Protein AF-A0A7H8KM63-F1 (afdb_monomer_lite)

pLDDT: mean 87.69, std 11.37, range [35.19, 97.5]

Sequence (79 aa):
MCHRCRTGWVEQPHTLPAYRRRGLAAAGLAALRRENPGYAWHTLGGHIDGSPPFWNIIGADVPGGYRPRRVCEHITAGG

Secondary structure (DSSP, 8-state):
-BTTTTEEEE------GGGTTSSHHHHHHHHHHHHSTT-EEEE-STTTTT-HHHHHHHHTTSTTTT-B-PPPTTS-S--

Structure (mmCIF, N/CA/C/O backbone):
data_AF-A0A7H8KM63-F1
#
_entry.id   AF-A0A7H8KM63-F1
#
loop_
_atom_site.group_PDB
_atom_site.id
_atom_site.type_symbol
_atom_site.label_atom_id
_atom_site.label_alt_id
_atom_site.label_comp_id
_atom_site.label_asym_id
_atom_site.label_entity_id
_atom_site.label_seq_id
_atom_site.pdbx_PDB_ins_code
_atom_site.Cartn_x
_atom_site.Cartn_y
_atom_site.Cartn_z
_atom_site.occupancy
_atom_site.B_iso_or_equiv
_atom_site.auth_seq_id
_atom_site.auth_comp_id
_atom_site.auth_asym_id
_atom_site.auth_atom_id
_atom_site.pdbx_PDB_model_num
ATOM 1 N N . MET A 1 1 ? 0.822 7.789 9.539 1.00 90.88 1 MET A N 1
ATOM 2 C CA . MET A 1 1 ? -0.264 6.797 9.743 1.00 90.88 1 MET A CA 1
ATOM 3 C C . MET A 1 1 ? -1.304 7.406 10.667 1.00 90.88 1 MET A C 1
ATOM 5 O O . MET A 1 1 ? -0.941 8.258 11.464 1.00 90.88 1 MET A O 1
ATOM 9 N N . CYS A 1 2 ? -2.567 6.992 10.580 1.00 94.56 2 CYS A N 1
ATOM 10 C CA . CYS A 1 2 ? -3.601 7.395 11.526 1.00 94.56 2 CYS A CA 1
ATOM 11 C C . CYS A 1 2 ? -3.927 6.223 12.446 1.00 94.56 2 CYS A C 1
ATOM 13 O O . CYS A 1 2 ? -4.533 5.242 12.011 1.00 94.56 2 CYS A O 1
ATOM 15 N N . HIS A 1 3 ? -3.558 6.339 13.719 1.00 93.81 3 HIS A N 1
ATOM 16 C CA . HIS A 1 3 ? -3.831 5.299 14.708 1.00 93.81 3 HIS A CA 1
ATOM 17 C C . HIS A 1 3 ? -5.328 5.171 15.015 1.00 93.81 3 HIS A C 1
ATOM 19 O O . HIS A 1 3 ? -5.826 4.057 15.158 1.00 93.81 3 HIS A O 1
ATOM 25 N N . ARG A 1 4 ? -6.067 6.290 15.013 1.00 94.81 4 ARG A N 1
ATOM 26 C CA . ARG A 1 4 ? -7.517 6.316 15.260 1.00 94.81 4 ARG A CA 1
ATOM 27 C C . ARG A 1 4 ? -8.318 5.620 14.161 1.00 94.81 4 ARG A C 1
ATOM 29 O O . ARG A 1 4 ? -9.211 4.840 14.457 1.00 94.81 4 ARG A O 1
ATOM 36 N N . CYS A 1 5 ? -7.974 5.862 12.897 1.00 95.38 5 CYS A N 1
ATOM 37 C CA . CYS A 1 5 ? -8.615 5.213 11.751 1.00 95.38 5 CYS A CA 1
ATOM 38 C C . CYS A 1 5 ? -7.989 3.867 11.389 1.00 95.38 5 CYS A C 1
ATOM 40 O O . CYS A 1 5 ? -8.438 3.244 10.430 1.00 95.38 5 CYS A O 1
ATOM 42 N N . ARG A 1 6 ? -6.911 3.452 12.070 1.00 96.44 6 ARG A N 1
ATOM 43 C CA . ARG A 1 6 ? -6.147 2.244 11.724 1.00 96.44 6 ARG A CA 1
ATOM 44 C C . ARG A 1 6 ? -5.788 2.210 10.236 1.00 96.44 6 ARG A C 1
ATOM 46 O O . ARG A 1 6 ? -5.959 1.206 9.553 1.00 96.44 6 ARG A O 1
ATOM 53 N N . THR A 1 7 ? -5.344 3.353 9.718 1.00 95.94 7 THR A N 1
ATOM 54 C CA . THR A 1 7 ? -5.095 3.561 8.286 1.00 95.94 7 THR A CA 1
ATOM 55 C C . THR A 1 7 ? -3.662 4.042 8.057 1.00 95.94 7 THR A C 1
ATOM 57 O O . THR A 1 7 ? -3.182 4.953 8.736 1.00 95.94 7 THR A O 1
ATOM 60 N N . GLY A 1 8 ? -2.958 3.407 7.125 1.00 95.00 8 GLY A N 1
ATOM 61 C CA . GLY A 1 8 ? -1.608 3.753 6.691 1.00 95.00 8 GLY A CA 1
ATOM 62 C C . GLY A 1 8 ? -1.592 4.193 5.228 1.00 95.00 8 GLY A C 1
ATOM 63 O O . GLY A 1 8 ? -2.376 3.700 4.419 1.00 95.00 8 GLY A O 1
ATOM 64 N N . TRP A 1 9 ? -0.683 5.108 4.892 1.00 93.19 9 TRP A N 1
ATOM 65 C CA . TRP A 1 9 ? -0.470 5.587 3.527 1.00 93.19 9 TRP A CA 1
ATOM 66 C C . TRP A 1 9 ? 0.984 5.373 3.129 1.00 93.19 9 TRP A C 1
ATOM 68 O O . TRP A 1 9 ? 1.887 5.670 3.910 1.00 93.19 9 TRP A O 1
ATOM 78 N N . VAL A 1 10 ? 1.191 4.876 1.915 1.00 90.81 10 VAL A N 1
ATOM 79 C CA . VAL A 1 10 ? 2.499 4.755 1.268 1.00 90.81 10 VAL A CA 1
ATOM 80 C C . VAL A 1 10 ? 2.494 5.645 0.029 1.00 90.81 10 VAL A C 1
ATOM 82 O O . VAL A 1 10 ? 1.641 5.485 -0.839 1.00 90.81 10 VAL A O 1
ATOM 85 N N . GLU A 1 11 ? 3.426 6.590 -0.052 1.00 79.38 11 GLU A N 1
ATOM 86 C CA . GLU A 1 11 ? 3.504 7.534 -1.176 1.00 79.38 11 GLU A CA 1
ATOM 87 C C . GLU A 1 11 ? 4.599 7.184 -2.180 1.00 79.38 11 GLU A C 1
ATOM 89 O O . GLU A 1 11 ? 4.319 7.084 -3.369 1.00 79.38 11 GLU A O 1
ATOM 94 N N . GLN A 1 12 ? 5.834 6.971 -1.721 1.00 77.75 12 GLN A N 1
ATOM 95 C CA . GLN A 1 12 ? 6.993 6.838 -2.609 1.00 77.75 12 GLN A CA 1
ATOM 96 C C . GLN A 1 12 ? 7.904 5.673 -2.199 1.00 77.75 12 GLN A C 1
ATOM 98 O O . GLN A 1 12 ? 9.025 5.886 -1.734 1.00 77.75 12 GLN A O 1
ATOM 103 N N . PRO A 1 13 ? 7.466 4.413 -2.361 1.00 77.38 13 PRO A N 1
ATOM 104 C CA . PRO A 1 13 ? 8.375 3.292 -2.206 1.00 77.38 13 PRO A CA 1
ATOM 105 C C . PRO A 1 13 ? 9.353 3.289 -3.385 1.00 77.38 13 PRO A C 1
ATOM 107 O O . PRO A 1 13 ? 8.987 2.994 -4.522 1.00 77.38 13 PRO A O 1
ATOM 110 N N . HIS A 1 14 ? 10.612 3.625 -3.115 1.00 82.38 14 HIS A N 1
ATOM 111 C CA . HIS A 1 14 ? 11.669 3.638 -4.118 1.00 82.38 14 HIS A CA 1
ATOM 112 C C . HIS A 1 14 ? 12.575 2.416 -3.972 1.00 82.38 14 HIS A C 1
ATOM 114 O O . HIS A 1 14 ? 13.067 2.107 -2.891 1.00 82.38 14 HIS A O 1
ATOM 120 N N . THR A 1 15 ? 12.839 1.730 -5.084 1.00 84.94 15 THR A N 1
ATOM 121 C CA . THR A 1 15 ? 13.908 0.728 -5.173 1.00 84.94 15 THR A CA 1
ATOM 122 C C . THR A 1 15 ? 14.978 1.248 -6.122 1.00 84.94 15 THR A C 1
ATOM 124 O O . THR A 1 15 ? 14.684 1.519 -7.296 1.00 84.94 15 THR A O 1
ATOM 127 N N . LEU A 1 16 ? 16.214 1.359 -5.622 1.00 87.25 16 LEU A N 1
ATOM 128 C CA . LEU A 1 16 ? 17.359 1.785 -6.429 1.00 87.25 16 LEU A CA 1
ATOM 129 C C . LEU A 1 16 ? 17.465 0.916 -7.695 1.00 87.25 16 LEU A C 1
ATOM 131 O O . LEU A 1 16 ? 17.233 -0.296 -7.608 1.00 87.25 16 LEU A O 1
ATOM 135 N N . PRO A 1 17 ? 17.832 1.487 -8.861 1.00 88.31 17 PRO A N 1
ATOM 136 C CA . PRO A 1 17 ? 17.842 0.771 -10.138 1.00 88.31 17 PRO A CA 1
ATOM 137 C C . PRO A 1 17 ? 18.557 -0.585 -10.103 1.00 88.31 17 PRO A C 1
ATOM 139 O O . PRO A 1 17 ? 17.995 -1.572 -10.575 1.00 88.31 17 PRO A O 1
ATOM 142 N N . ALA A 1 18 ? 19.729 -0.652 -9.461 1.00 91.62 18 ALA A N 1
ATOM 143 C CA . ALA A 1 18 ? 20.535 -1.870 -9.326 1.00 91.62 18 ALA A CA 1
ATOM 144 C C . ALA A 1 18 ? 19.818 -3.028 -8.601 1.00 91.62 18 ALA A C 1
ATOM 146 O O . ALA A 1 18 ? 20.202 -4.190 -8.738 1.00 91.62 18 ALA A O 1
ATOM 147 N N . TYR A 1 19 ? 18.758 -2.724 -7.849 1.00 86.75 19 TYR A N 1
ATOM 148 C CA . TYR A 1 19 ? 18.031 -3.680 -7.023 1.00 86.75 19 TYR A CA 1
ATOM 149 C C . TYR A 1 19 ? 16.571 -3.897 -7.456 1.00 86.75 19 TYR A C 1
ATOM 151 O O . TYR A 1 19 ? 15.819 -4.617 -6.793 1.00 86.75 19 TYR A O 1
ATOM 159 N N . ARG A 1 20 ? 16.142 -3.310 -8.581 1.00 87.12 20 ARG A N 1
ATOM 160 C CA . ARG A 1 20 ? 14.793 -3.533 -9.125 1.00 87.12 20 ARG A CA 1
ATOM 161 C C . ARG A 1 20 ? 14.602 -4.991 -9.550 1.00 87.12 20 ARG A C 1
ATOM 163 O O . ARG A 1 20 ? 15.556 -5.703 -9.841 1.00 87.12 20 ARG A O 1
ATOM 170 N N . ARG A 1 21 ? 13.339 -5.436 -9.591 1.00 85.50 21 ARG A N 1
ATOM 171 C CA . ARG A 1 21 ? 12.925 -6.809 -9.965 1.00 85.50 21 ARG A CA 1
ATOM 172 C C . ARG A 1 21 ? 13.462 -7.929 -9.057 1.00 85.50 21 ARG A C 1
ATOM 174 O O . ARG A 1 21 ? 13.315 -9.094 -9.393 1.00 85.50 21 ARG A O 1
ATOM 181 N N . ARG A 1 22 ? 14.007 -7.593 -7.881 1.00 90.31 22 ARG A N 1
ATOM 182 C CA . ARG A 1 22 ? 14.458 -8.553 -6.852 1.00 90.31 22 ARG A CA 1
ATOM 183 C C . ARG A 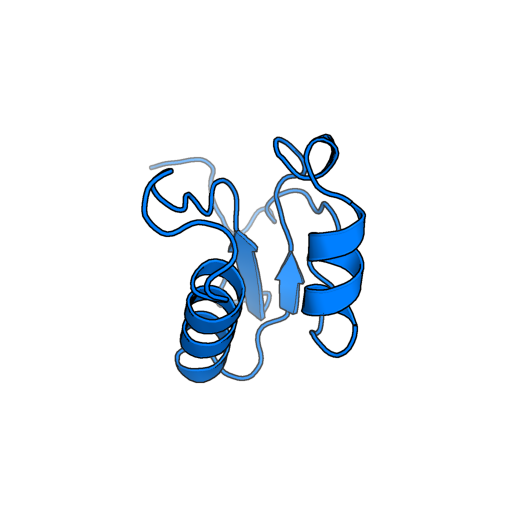1 22 ? 13.459 -8.746 -5.704 1.00 90.31 22 ARG A C 1
ATOM 185 O O . ARG A 1 22 ? 13.826 -9.199 -4.631 1.00 90.31 22 ARG A O 1
ATOM 192 N N . GLY A 1 23 ? 12.211 -8.315 -5.888 1.00 90.19 23 GLY A N 1
ATOM 193 C CA . GLY A 1 23 ? 11.162 -8.434 -4.867 1.00 90.19 23 GLY A CA 1
ATOM 194 C C . GLY A 1 23 ? 11.295 -7.492 -3.661 1.00 90.19 23 GLY A C 1
ATOM 195 O O . GLY A 1 23 ? 10.448 -7.537 -2.779 1.00 90.19 23 GLY A O 1
ATOM 196 N N . LEU A 1 24 ? 12.290 -6.600 -3.615 1.00 91.38 24 LEU A N 1
ATOM 197 C CA . LEU A 1 24 ? 12.542 -5.748 -2.442 1.00 91.38 24 LEU A CA 1
ATOM 198 C C . LEU A 1 24 ? 11.384 -4.813 -2.092 1.00 91.38 24 LEU A C 1
ATOM 200 O O . LEU A 1 24 ? 11.057 -4.673 -0.919 1.00 91.38 24 LEU A O 1
ATOM 204 N N . ALA A 1 25 ? 10.723 -4.221 -3.089 1.00 90.00 25 ALA A N 1
ATOM 205 C CA . ALA A 1 25 ? 9.537 -3.403 -2.845 1.00 90.00 25 ALA A CA 1
ATOM 206 C C . ALA A 1 25 ? 8.414 -4.225 -2.187 1.00 90.00 25 ALA A C 1
ATOM 208 O O . ALA A 1 25 ? 7.803 -3.782 -1.218 1.00 90.00 25 ALA A O 1
ATOM 209 N N . ALA A 1 26 ? 8.187 -5.453 -2.664 1.00 92.00 26 ALA A N 1
ATOM 210 C CA . ALA A 1 26 ? 7.203 -6.363 -2.084 1.00 92.00 26 ALA A CA 1
ATOM 211 C C . ALA A 1 26 ? 7.576 -6.755 -0.646 1.00 92.00 26 ALA A C 1
ATOM 213 O O . ALA A 1 26 ? 6.731 -6.701 0.247 1.00 92.00 26 ALA A O 1
ATOM 214 N N . ALA A 1 27 ? 8.848 -7.091 -0.414 1.00 93.75 27 ALA A N 1
ATOM 215 C CA . ALA A 1 27 ? 9.364 -7.459 0.900 1.00 93.75 27 ALA A CA 1
ATOM 216 C C . ALA A 1 27 ? 9.271 -6.299 1.904 1.00 93.75 27 ALA A C 1
ATOM 218 O O . ALA A 1 27 ? 8.815 -6.507 3.026 1.00 93.75 27 ALA A O 1
ATOM 219 N N . GLY A 1 28 ? 9.628 -5.079 1.494 1.00 93.25 28 GLY A N 1
ATOM 220 C CA . GLY A 1 28 ? 9.525 -3.882 2.330 1.00 93.25 28 GLY A CA 1
ATOM 221 C C . GLY A 1 28 ? 8.080 -3.565 2.709 1.00 93.25 28 GLY A C 1
ATOM 222 O O . GLY A 1 28 ? 7.782 -3.347 3.880 1.00 93.25 28 GLY A O 1
ATOM 223 N N . LEU A 1 29 ? 7.151 -3.632 1.749 1.00 93.88 29 LEU A N 1
ATOM 224 C CA . LEU A 1 29 ? 5.725 -3.457 2.032 1.00 93.88 29 LEU A CA 1
ATOM 225 C C . LEU A 1 29 ? 5.184 -4.564 2.951 1.00 93.88 29 LEU A C 1
ATOM 227 O O . LE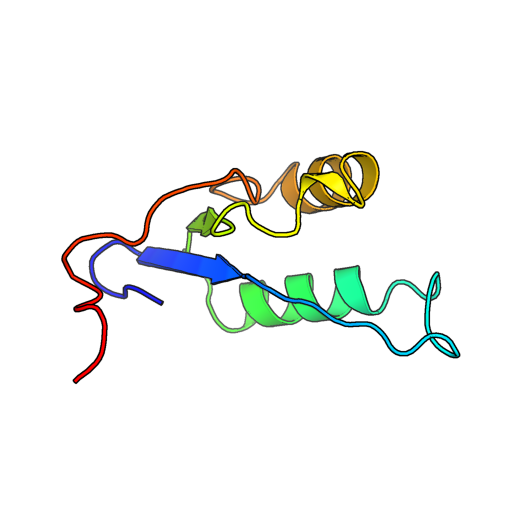U A 1 29 ? 4.375 -4.283 3.830 1.00 93.88 29 LEU A O 1
ATOM 231 N N . ALA A 1 30 ? 5.633 -5.811 2.793 1.00 95.12 30 ALA A N 1
ATOM 232 C CA . ALA A 1 30 ? 5.245 -6.906 3.680 1.00 95.12 30 ALA A CA 1
ATOM 233 C C . ALA A 1 30 ? 5.788 -6.732 5.109 1.00 95.12 30 ALA A C 1
ATOM 235 O O . ALA A 1 30 ? 5.052 -6.974 6.066 1.00 95.12 30 ALA A O 1
ATOM 236 N N . ALA A 1 31 ? 7.041 -6.294 5.262 1.00 95.75 31 ALA A N 1
ATOM 237 C CA . ALA A 1 31 ? 7.634 -5.985 6.562 1.00 95.75 31 ALA A CA 1
ATOM 238 C C . ALA A 1 31 ? 6.869 -4.854 7.264 1.00 95.75 31 ALA A C 1
ATOM 240 O O . ALA A 1 31 ? 6.413 -5.043 8.389 1.00 95.75 31 ALA A O 1
ATOM 241 N N . LEU A 1 32 ? 6.590 -3.762 6.545 1.00 93.38 32 LEU A N 1
ATOM 242 C CA . LEU A 1 32 ? 5.806 -2.630 7.041 1.00 93.38 32 LEU A CA 1
ATOM 243 C C . LEU A 1 32 ? 4.446 -3.066 7.613 1.00 93.38 32 LEU A C 1
ATOM 245 O O . LEU A 1 32 ? 4.048 -2.622 8.691 1.00 93.38 32 LEU A O 1
ATOM 249 N N . ARG A 1 33 ? 3.735 -3.961 6.910 1.00 95.69 33 ARG A N 1
ATOM 250 C CA . ARG A 1 33 ? 2.449 -4.511 7.373 1.00 95.69 33 ARG A CA 1
ATOM 251 C C . ARG A 1 33 ? 2.598 -5.402 8.602 1.00 95.69 33 ARG A C 1
ATOM 253 O O . ARG A 1 33 ? 1.734 -5.374 9.472 1.00 95.69 33 ARG A O 1
ATOM 260 N N . ARG A 1 34 ? 3.670 -6.193 8.674 1.00 96.50 34 ARG A N 1
ATOM 261 C CA . ARG A 1 34 ? 3.947 -7.080 9.812 1.00 96.50 34 ARG A CA 1
ATOM 262 C C . ARG A 1 34 ? 4.239 -6.290 11.085 1.00 96.50 34 ARG A C 1
ATOM 264 O O . ARG A 1 34 ? 3.772 -6.669 12.149 1.00 96.50 34 ARG A O 1
ATOM 271 N N . GLU A 1 35 ? 4.974 -5.192 10.959 1.00 96.38 35 GLU A N 1
ATOM 272 C CA . GLU A 1 35 ? 5.307 -4.281 12.062 1.00 96.38 35 GLU A CA 1
ATOM 273 C C . GLU A 1 35 ? 4.091 -3.482 12.556 1.00 96.38 35 GLU A C 1
ATOM 275 O O . GLU A 1 35 ? 4.064 -3.013 13.688 1.00 96.38 35 GLU A O 1
ATOM 280 N N . ASN A 1 36 ? 3.059 -3.352 11.719 1.00 96.06 36 ASN A N 1
ATOM 281 C CA . ASN A 1 36 ? 1.861 -2.563 11.990 1.00 96.06 36 ASN A CA 1
ATOM 282 C C . ASN A 1 36 ? 0.597 -3.399 11.702 1.00 96.06 36 ASN A C 1
ATOM 284 O O . ASN A 1 36 ? -0.163 -3.087 10.772 1.00 96.06 36 ASN A O 1
ATOM 288 N N . PRO A 1 37 ? 0.356 -4.480 12.472 1.00 96.00 37 PRO A N 1
ATOM 289 C CA . PRO A 1 37 ? -0.762 -5.384 12.233 1.00 96.00 37 PRO A CA 1
ATOM 290 C C . PRO A 1 37 ? -2.089 -4.656 12.434 1.00 96.00 37 PRO A C 1
ATOM 292 O O . PRO A 1 37 ? -2.193 -3.789 13.297 1.00 96.00 37 PRO A O 1
ATOM 295 N N . GLY A 1 38 ? -3.115 -5.017 11.658 1.00 95.75 38 GLY A N 1
ATOM 296 C CA . GLY A 1 38 ? -4.472 -4.470 11.781 1.00 95.75 38 GLY A CA 1
ATOM 297 C C . GLY A 1 38 ? -4.641 -3.042 11.252 1.00 95.75 38 GLY A C 1
ATOM 298 O O . GLY A 1 38 ? -5.485 -2.313 11.776 1.00 95.75 38 GLY A O 1
ATOM 299 N N . TYR A 1 39 ? -3.815 -2.626 10.289 1.00 97.50 39 TYR A N 1
ATOM 300 C CA . TYR A 1 39 ? -4.001 -1.395 9.514 1.00 97.50 39 TYR A CA 1
ATOM 301 C C . TYR A 1 39 ? -4.537 -1.702 8.117 1.00 97.50 39 TYR A C 1
ATOM 303 O O . TYR A 1 39 ? -4.121 -2.676 7.489 1.00 97.50 39 TYR A O 1
ATOM 311 N N . ALA A 1 40 ? -5.398 -0.820 7.614 1.00 97.25 40 ALA A N 1
ATOM 312 C CA . ALA A 1 40 ? -5.694 -0.713 6.193 1.00 97.25 40 ALA A CA 1
ATOM 313 C C . ALA A 1 40 ? -4.656 0.175 5.499 1.00 97.25 40 ALA A C 1
ATOM 3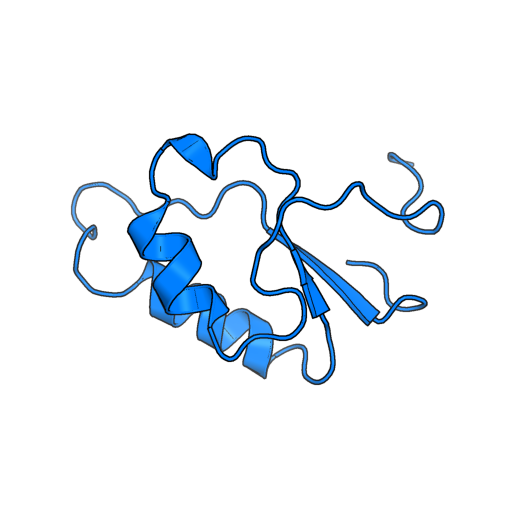15 O O . ALA A 1 40 ? -4.359 1.275 5.965 1.00 97.25 40 ALA A O 1
ATOM 316 N N . TRP A 1 41 ? -4.105 -0.296 4.387 1.00 95.75 41 TRP A N 1
ATOM 317 C CA . TRP A 1 41 ? -3.022 0.339 3.651 1.00 95.75 41 TRP A CA 1
ATOM 318 C C . TRP A 1 41 ? -3.507 0.903 2.326 1.00 95.75 41 TRP A C 1
ATOM 320 O O . TRP A 1 41 ? -4.090 0.206 1.497 1.00 95.75 41 TRP A O 1
ATOM 330 N N . HIS A 1 42 ? -3.214 2.181 2.132 1.00 94.06 42 HIS A N 1
ATOM 331 C CA . HIS A 1 42 ? -3.579 2.969 0.968 1.00 94.06 42 HIS A CA 1
ATOM 332 C C . HIS A 1 42 ? -2.347 3.666 0.392 1.00 94.06 42 HIS A C 1
ATOM 334 O O . HIS A 1 42 ? -1.256 3.637 0.967 1.00 94.06 42 HIS A O 1
ATOM 340 N N . THR A 1 43 ? -2.534 4.339 -0.733 1.00 90.00 43 THR A N 1
ATOM 341 C CA . THR A 1 43 ? -1.590 5.343 -1.232 1.00 90.00 43 THR A CA 1
ATOM 342 C C . THR A 1 43 ? -2.288 6.698 -1.307 1.00 90.00 43 THR A C 1
ATOM 344 O O . THR A 1 43 ? -3.518 6.765 -1.236 1.00 90.00 43 THR A O 1
ATOM 347 N N . LEU A 1 44 ? -1.531 7.783 -1.475 1.00 87.81 44 LEU A N 1
ATOM 348 C CA . LEU A 1 44 ? -2.112 9.091 -1.820 1.00 87.81 44 LEU A CA 1
ATOM 349 C C . LEU A 1 44 ? -2.346 9.262 -3.332 1.00 87.81 44 LEU A C 1
ATOM 351 O O . LEU A 1 4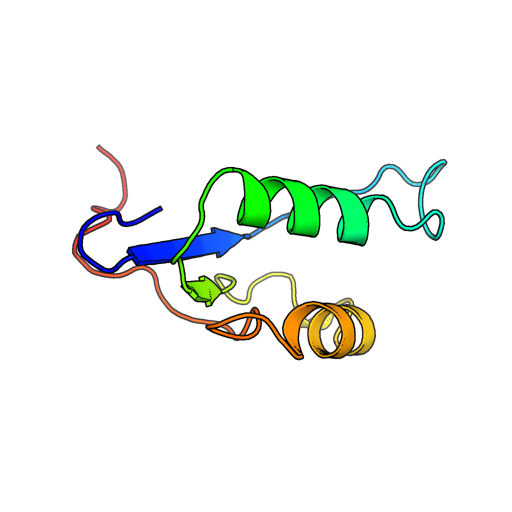4 ? -2.782 10.318 -3.772 1.00 87.81 44 LEU A O 1
ATOM 355 N N . GLY A 1 45 ? -2.115 8.214 -4.129 1.00 77.19 45 GLY A N 1
ATOM 356 C CA . GLY A 1 45 ? -2.423 8.180 -5.560 1.00 77.19 45 GLY A CA 1
ATOM 357 C C . GLY A 1 45 ? -1.318 8.689 -6.488 1.00 77.19 45 GLY A C 1
ATOM 358 O O . GLY A 1 45 ? -1.277 8.243 -7.627 1.00 77.19 45 GLY A O 1
ATOM 359 N N . GLY A 1 46 ? -0.378 9.517 -6.020 1.00 72.06 46 GLY A N 1
ATOM 360 C CA . GLY A 1 46 ? 0.579 10.213 -6.898 1.00 72.06 46 GLY A CA 1
ATOM 361 C C . GLY A 1 46 ? 1.501 9.330 -7.757 1.00 72.06 46 GLY A C 1
ATOM 362 O O . GLY A 1 46 ? 1.925 9.765 -8.821 1.00 72.06 46 GLY A O 1
ATOM 363 N N . HIS A 1 47 ? 1.800 8.093 -7.334 1.00 65.75 47 HIS A N 1
ATOM 364 C CA . HIS A 1 47 ? 2.781 7.213 -8.006 1.00 65.75 47 HIS A CA 1
ATOM 365 C C . HIS A 1 47 ? 2.212 5.857 -8.446 1.00 65.75 47 HIS A C 1
ATOM 367 O O . HIS A 1 47 ? 2.960 4.966 -8.853 1.00 65.75 47 HIS A O 1
ATOM 373 N N . ILE A 1 48 ? 0.892 5.662 -8.353 1.00 65.31 48 ILE A N 1
ATOM 374 C CA . ILE A 1 48 ? 0.267 4.387 -8.739 1.00 65.31 48 ILE A CA 1
ATOM 375 C C . ILE A 1 48 ? 0.267 4.184 -10.252 1.00 65.31 48 ILE A C 1
ATOM 377 O O . ILE A 1 48 ? 0.507 3.063 -10.713 1.00 65.31 48 ILE A O 1
ATOM 381 N N . ASP A 1 49 ? 0.070 5.258 -11.013 1.00 66.19 49 ASP A N 1
ATOM 382 C CA . ASP A 1 49 ? -0.111 5.192 -12.466 1.00 66.19 49 ASP A CA 1
ATOM 383 C C . ASP A 1 49 ? 1.131 4.660 -13.195 1.00 66.19 49 ASP A C 1
ATOM 385 O O . ASP A 1 49 ? 1.027 4.067 -14.265 1.00 66.19 49 ASP A O 1
ATOM 389 N N . GLY A 1 50 ? 2.313 4.776 -12.579 1.00 74.00 50 GLY A N 1
ATOM 390 C CA . GLY A 1 50 ? 3.560 4.247 -13.128 1.00 74.00 50 GLY A CA 1
ATOM 391 C C . GLY A 1 50 ? 3.737 2.730 -12.987 1.00 74.00 50 GLY A C 1
ATOM 392 O O . GLY A 1 50 ? 4.660 2.174 -13.584 1.00 74.00 50 GLY A O 1
ATOM 393 N N . SER A 1 51 ? 2.928 2.027 -12.180 1.00 81.56 51 SER A N 1
ATOM 394 C CA . SER A 1 51 ? 3.053 0.567 -11.983 1.00 81.56 51 SER A CA 1
ATOM 395 C C . SER A 1 51 ? 1.751 -0.152 -11.554 1.00 81.56 51 SER A C 1
ATOM 397 O O . SER A 1 51 ? 1.765 -0.878 -10.553 1.00 81.56 51 SER A O 1
ATOM 399 N N . PRO A 1 52 ? 0.626 -0.049 -12.292 1.00 84.00 52 PRO A N 1
ATOM 400 C CA . PRO A 1 52 ? -0.646 -0.658 -11.878 1.00 84.00 52 PRO A CA 1
ATOM 401 C C . PRO A 1 52 ? -0.597 -2.179 -11.613 1.00 84.00 52 PRO A C 1
ATOM 403 O O . PRO A 1 52 ? -1.159 -2.614 -10.604 1.00 84.00 52 PRO A O 1
ATOM 406 N N . PRO A 1 53 ? 0.097 -3.013 -12.424 1.00 88.50 53 PRO A N 1
ATOM 407 C CA . PRO A 1 53 ? 0.177 -4.454 -12.167 1.00 88.50 53 PRO A CA 1
ATOM 408 C C . PRO A 1 53 ? 0.844 -4.799 -10.831 1.00 88.50 53 PRO A C 1
ATOM 410 O O . PRO A 1 53 ? 0.389 -5.699 -10.130 1.00 88.50 53 PRO A O 1
ATOM 413 N N . PHE A 1 54 ? 1.892 -4.063 -10.449 1.00 88.44 54 PHE A N 1
ATOM 414 C CA . PHE A 1 54 ? 2.581 -4.267 -9.174 1.00 88.44 54 PHE A CA 1
ATOM 415 C C . PHE A 1 54 ? 1.638 -4.013 -7.993 1.00 88.44 54 PHE A C 1
ATOM 417 O O . PHE A 1 54 ? 1.539 -4.844 -7.090 1.00 88.44 54 PHE A O 1
ATOM 424 N N . TRP A 1 55 ? 0.911 -2.895 -8.023 1.00 90.00 55 TRP A N 1
ATOM 425 C CA . TRP A 1 55 ? -0.013 -2.517 -6.956 1.00 90.00 55 TRP A CA 1
ATOM 426 C C . TRP A 1 55 ? -1.205 -3.466 -6.844 1.00 90.00 55 TRP A C 1
ATOM 428 O O . TRP A 1 55 ? -1.576 -3.836 -5.733 1.00 90.00 55 TRP A O 1
ATOM 438 N N . ASN A 1 56 ? -1.755 -3.920 -7.975 1.00 90.69 56 ASN A N 1
ATOM 439 C CA . ASN A 1 56 ? -2.839 -4.902 -7.984 1.00 90.69 56 ASN A CA 1
ATOM 440 C C . ASN A 1 56 ? -2.410 -6.235 -7.347 1.00 90.69 56 ASN A C 1
ATOM 442 O O . ASN A 1 56 ? -3.167 -6.798 -6.563 1.00 90.69 56 ASN A O 1
ATOM 446 N N . ILE A 1 57 ? -1.196 -6.716 -7.642 1.00 93.12 57 ILE A N 1
ATOM 447 C CA . ILE A 1 57 ? -0.679 -7.971 -7.073 1.00 93.12 57 ILE A CA 1
ATOM 448 C C . ILE A 1 57 ? -0.405 -7.818 -5.574 1.00 93.12 57 ILE A C 1
ATOM 450 O O . ILE A 1 57 ? -0.861 -8.624 -4.771 1.00 93.12 57 ILE A O 1
ATOM 454 N N . ILE A 1 58 ? 0.326 -6.776 -5.170 1.00 92.00 58 ILE A N 1
ATOM 455 C CA . ILE A 1 58 ? 0.731 -6.599 -3.767 1.00 92.00 58 ILE A CA 1
ATOM 456 C C . ILE A 1 58 ? -0.444 -6.210 -2.860 1.00 92.00 58 ILE A C 1
ATOM 458 O O . ILE A 1 58 ? -0.386 -6.440 -1.651 1.00 92.00 58 ILE A O 1
ATOM 462 N N . GLY A 1 59 ? -1.495 -5.618 -3.425 1.00 93.44 59 GLY A N 1
ATOM 463 C CA . GLY A 1 59 ? -2.694 -5.206 -2.706 1.00 93.44 59 GLY A CA 1
ATOM 464 C C . GLY A 1 59 ? -3.780 -6.273 -2.569 1.00 93.44 59 GLY A C 1
ATOM 465 O O . GLY A 1 59 ? -4.704 -6.033 -1.800 1.00 93.44 59 GLY A O 1
ATOM 466 N N . ALA A 1 60 ? -3.695 -7.412 -3.269 1.00 95.06 60 ALA A N 1
ATOM 467 C CA . ALA A 1 60 ? -4.799 -8.375 -3.384 1.00 95.06 60 ALA A CA 1
ATOM 468 C C . ALA A 1 60 ? -5.383 -8.816 -2.026 1.00 95.06 60 ALA A C 1
ATOM 470 O O . ALA A 1 60 ? -6.594 -8.759 -1.836 1.00 95.06 60 ALA A O 1
ATOM 471 N N . ASP A 1 61 ? -4.515 -9.137 -1.064 1.00 93.38 61 ASP A N 1
ATOM 472 C CA . ASP A 1 61 ? -4.905 -9.623 0.269 1.00 93.38 61 ASP A CA 1
ATOM 473 C C . ASP A 1 61 ? -4.636 -8.597 1.381 1.00 93.38 61 ASP A C 1
ATOM 475 O O . ASP A 1 61 ? -4.522 -8.927 2.563 1.00 93.38 61 ASP A O 1
ATOM 479 N N . VAL A 1 62 ? -4.475 -7.326 1.011 1.00 95.81 62 VAL A N 1
ATOM 480 C CA . VAL A 1 62 ? -4.161 -6.255 1.955 1.00 95.81 62 VAL A CA 1
ATOM 481 C C . VAL A 1 62 ? -5.415 -5.422 2.193 1.00 95.81 62 VAL A C 1
ATOM 483 O O . VAL A 1 62 ? -5.956 -4.865 1.238 1.00 95.81 62 VAL A O 1
ATOM 486 N N . PRO A 1 63 ? -5.870 -5.242 3.447 1.00 96.56 63 PRO A N 1
ATOM 487 C CA . PRO A 1 63 ? -6.949 -4.304 3.740 1.00 96.56 63 PRO A CA 1
ATOM 488 C C . PRO A 1 63 ? -6.620 -2.915 3.175 1.00 96.56 63 PRO A C 1
ATOM 490 O O . PRO A 1 63 ? -5.520 -2.414 3.383 1.00 96.56 63 PRO A O 1
ATOM 493 N N . GLY A 1 64 ? -7.537 -2.306 2.420 1.00 93.69 64 GLY A N 1
ATOM 494 C CA . GLY A 1 64 ? -7.305 -1.046 1.690 1.00 93.69 64 GLY A CA 1
ATOM 495 C C . GLY A 1 64 ? -6.643 -1.202 0.311 1.00 93.69 64 GLY A C 1
ATOM 496 O O . GLY A 1 64 ? -6.787 -0.317 -0.536 1.00 93.69 64 GLY A O 1
ATOM 497 N N . GLY A 1 65 ? -5.988 -2.336 0.052 1.00 94.31 65 GLY A N 1
ATOM 498 C CA . GLY A 1 65 ? -5.520 -2.777 -1.264 1.00 94.31 65 GLY A CA 1
ATOM 499 C C . GLY A 1 65 ? -4.551 -1.831 -1.962 1.00 94.31 65 GLY A C 1
ATOM 500 O O . GLY A 1 65 ? -4.480 -1.839 -3.188 1.00 94.31 65 GLY A O 1
ATOM 501 N N . TYR A 1 66 ? -3.877 -0.955 -1.210 1.00 92.81 66 TYR A N 1
ATOM 502 C CA . TYR A 1 66 ? -3.106 0.164 -1.755 1.00 92.81 66 TYR A CA 1
ATOM 503 C C . TYR A 1 66 ? -3.910 1.031 -2.737 1.00 92.81 66 TYR A C 1
ATOM 505 O O . TYR A 1 66 ? -3.341 1.687 -3.603 1.00 92.81 66 TYR A O 1
ATOM 513 N N . ARG A 1 67 ? -5.242 1.081 -2.611 1.00 90.69 67 ARG A N 1
ATOM 514 C CA . ARG A 1 67 ? -6.068 1.975 -3.428 1.00 90.69 67 ARG A CA 1
ATOM 515 C C . ARG A 1 67 ? -5.834 3.431 -3.005 1.00 90.69 67 ARG A C 1
ATOM 517 O O . ARG A 1 67 ? -5.644 3.671 -1.805 1.00 90.69 67 ARG A O 1
ATOM 524 N N . PRO A 1 68 ? -5.872 4.396 -3.946 1.00 90.38 68 PRO A N 1
ATOM 525 C CA . PRO A 1 68 ? -5.779 5.811 -3.611 1.00 90.38 68 PRO A CA 1
ATOM 526 C C . PRO A 1 68 ? -6.825 6.205 -2.565 1.00 90.38 68 PRO A C 1
ATOM 528 O O . PRO A 1 68 ? -8.008 5.893 -2.706 1.00 90.38 68 PRO A O 1
ATOM 531 N N . ARG A 1 69 ? -6.398 6.898 -1.510 1.00 91.12 69 ARG A N 1
ATOM 532 C CA . ARG A 1 69 ? -7.283 7.448 -0.480 1.00 91.12 69 ARG A CA 1
ATOM 533 C C . ARG A 1 69 ? -6.676 8.726 0.072 1.00 91.12 69 ARG A C 1
ATOM 535 O O . ARG A 1 69 ? -5.513 8.727 0.462 1.00 91.12 69 ARG A O 1
ATOM 542 N N . ARG A 1 70 ? -7.470 9.793 0.177 1.00 90.31 70 ARG A N 1
ATOM 543 C CA . ARG A 1 70 ? -7.043 11.024 0.862 1.00 90.31 70 ARG A CA 1
ATOM 544 C C . ARG A 1 70 ? -6.661 10.722 2.314 1.00 90.31 70 ARG A C 1
ATOM 546 O O . ARG A 1 70 ? -7.242 9.822 2.928 1.00 90.31 70 ARG A O 1
ATOM 553 N N . VAL A 1 71 ? -5.704 11.470 2.864 1.00 90.00 71 VAL A N 1
ATOM 554 C CA . VAL A 1 71 ? -5.443 11.430 4.310 1.00 90.00 71 VAL A CA 1
ATOM 555 C C . VAL A 1 71 ? -6.725 11.778 5.071 1.00 90.00 71 VAL A C 1
ATOM 557 O O . VAL A 1 71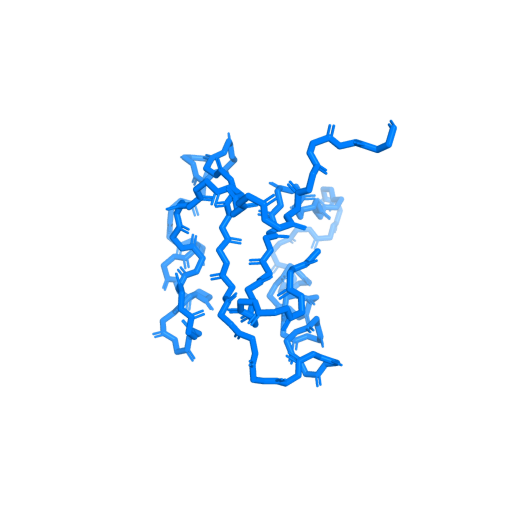 ? -7.513 12.608 4.620 1.00 90.00 71 VAL A O 1
ATOM 560 N N . CYS A 1 72 ? -6.976 11.101 6.191 1.00 90.25 72 CYS A N 1
ATOM 561 C CA . CYS A 1 72 ? -8.102 11.459 7.053 1.00 90.25 72 CYS A CA 1
ATOM 562 C C . CYS A 1 72 ? -7.787 12.731 7.848 1.00 90.25 72 CYS A C 1
ATOM 564 O O . CYS A 1 72 ? -6.623 12.990 8.140 1.00 90.25 72 CYS A O 1
ATOM 566 N N . GLU A 1 73 ? -8.820 13.433 8.306 1.00 90.12 73 GLU A N 1
ATOM 567 C CA . GLU A 1 73 ? -8.709 14.660 9.113 1.00 90.12 73 GLU A CA 1
ATOM 568 C C . GLU A 1 73 ? -7.868 14.517 10.395 1.00 90.12 73 GLU A C 1
ATOM 570 O O . GLU A 1 73 ? -7.265 15.478 10.853 1.00 90.12 73 GLU A O 1
ATOM 575 N N . HIS A 1 74 ? -7.769 13.308 10.958 1.00 91.81 74 HIS A N 1
ATOM 576 C CA . HIS A 1 74 ? -6.934 13.035 12.133 1.00 91.81 74 HIS A CA 1
ATOM 577 C C . HIS A 1 74 ? -5.430 13.110 11.854 1.00 91.81 74 HIS A C 1
ATOM 579 O O . HIS A 1 74 ? -4.637 13.165 12.790 1.00 91.81 74 HIS A O 1
ATOM 585 N N . ILE A 1 75 ? -5.030 13.012 10.585 1.00 84.19 75 ILE A N 1
ATOM 586 C CA . ILE A 1 75 ? -3.690 13.402 10.169 1.00 84.19 75 ILE A CA 1
ATOM 587 C C . ILE A 1 75 ? -3.819 14.872 9.810 1.00 84.19 75 ILE A C 1
ATOM 589 O O . ILE A 1 75 ? -4.146 15.211 8.673 1.00 84.19 75 ILE A O 1
ATOM 593 N N . THR A 1 76 ? -3.609 15.742 10.794 1.00 72.19 76 THR A N 1
ATOM 594 C CA . THR A 1 76 ? -3.434 17.166 10.533 1.00 72.19 76 THR A CA 1
ATOM 595 C C . THR A 1 76 ? -2.292 17.312 9.533 1.00 72.19 76 THR A C 1
ATOM 597 O O . THR A 1 76 ? -1.228 16.707 9.695 1.00 72.19 76 THR A O 1
ATOM 600 N N . ALA A 1 77 ? -2.558 18.027 8.442 1.00 55.03 77 ALA A N 1
ATOM 601 C CA . ALA A 1 77 ? -1.582 18.316 7.408 1.00 55.03 77 ALA A CA 1
ATOM 602 C C . ALA A 1 77 ? -0.454 19.167 8.011 1.00 55.03 77 ALA A C 1
ATOM 604 O O . ALA A 1 77 ? -0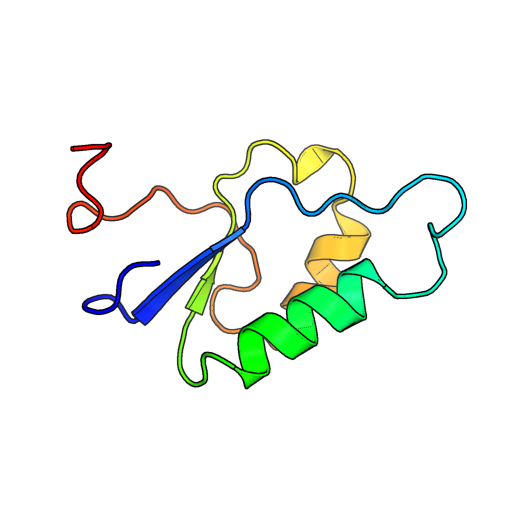.547 20.385 8.006 1.00 55.03 77 ALA A O 1
ATOM 605 N N . GLY A 1 78 ? 0.573 18.512 8.554 1.00 45.31 78 GLY A N 1
ATOM 606 C CA . GLY A 1 78 ? 1.690 19.173 9.226 1.00 45.31 78 GLY A CA 1
ATOM 607 C C . GLY A 1 78 ? 1.317 19.743 10.598 1.00 45.31 78 GLY A C 1
ATOM 608 O O . GLY A 1 78 ? 0.190 20.174 10.834 1.00 45.31 78 GLY A O 1
ATOM 609 N N . GLY A 1 79 ? 2.273 19.698 11.522 1.00 35.19 79 GLY A N 1
ATOM 610 C CA . GLY A 1 79 ? 2.390 20.767 12.512 1.00 35.19 79 GLY A CA 1
ATOM 611 C C . GLY A 1 79 ? 3.003 22.002 11.867 1.00 35.19 79 GLY A C 1
ATOM 612 O O . GLY A 1 79 ? 3.546 21.862 10.744 1.00 35.19 79 GLY A O 1
#

Foldseek 3Di:
DQPVQLEEEDEDDDDDPVCPPVCVSLVVVVVVCVVRPSHAYAYCPPCCVVPVVVLQVSQVPGRVSNHRDDDDVSPPPDD

Radius of gyration: 12.84 Å; chains: 1; bounding box: 29×30×28 Å